Protein AF-A0A3M2ZPL6-F1 (afdb_monomer_lite)

Foldseek 3Di:
DDDPDPVQLVQLVVLQVQADDPDAPPDAEQSKHKHWQDPCAQAHPPDWDADPVQQKIKGKGFTFIKIKHKDFLVVQVVDDDDDDPQAAWAHDPPDRTTIGIDTSGGPVRHHSDDDDGMKIWMARNVVRDTPDIGRDDDPD

Radius of gyration: 17.77 Å; chains: 1; bounding box: 42×42×46 Å

Sequence (140 aa):
MWGVTPFDQMMCRIDFKSLRYDGPFTPPSLQGSIVYPGNFGVFDWGGISVDPVRQIAFVNPNYMAFRSRLVPSAEVEGGPGRKSETEGVQPNKGAPYGVILEPLLSPMGLPCQAPAWGYVAAVDLTNQKTIWMHKNGTVR

Structure (mmCIF, N/CA/C/O backbone):
data_AF-A0A3M2ZPL6-F1
#
_entry.id   AF-A0A3M2ZPL6-F1
#
loop_
_atom_site.group_PDB
_atom_site.id
_atom_site.type_symbol
_atom_site.label_atom_id
_atom_site.label_alt_id
_atom_site.label_comp_id
_atom_site.label_asym_id
_atom_site.label_entity_id
_atom_site.label_seq_id
_atom_site.pdbx_PDB_ins_code
_atom_site.Cartn_x
_atom_site.Cartn_y
_atom_site.Cartn_z
_atom_site.occupancy
_atom_site.B_iso_or_equiv
_atom_site.auth_seq_id
_atom_site.auth_comp_id
_atom_site.auth_asym_id
_atom_site.auth_atom_id
_atom_site.pdbx_PDB_model_num
ATOM 1 N N . MET A 1 1 ? -1.021 14.550 -2.188 1.00 81.25 1 MET A N 1
ATOM 2 C CA . MET A 1 1 ? 0.376 14.227 -2.538 1.00 81.25 1 MET A CA 1
ATOM 3 C C . MET A 1 1 ? 1.296 14.989 -1.612 1.00 81.25 1 MET A C 1
ATOM 5 O O . MET A 1 1 ? 0.976 16.125 -1.283 1.00 81.25 1 MET A O 1
ATOM 9 N N . TRP A 1 2 ? 2.362 14.346 -1.163 1.00 84.38 2 TRP A N 1
ATOM 10 C CA . TRP A 1 2 ? 3.323 14.838 -0.186 1.00 84.38 2 TRP A CA 1
ATOM 11 C C . TRP A 1 2 ? 4.724 14.873 -0.798 1.00 84.38 2 TRP A C 1
ATOM 13 O O . TRP A 1 2 ? 4.937 14.400 -1.912 1.00 84.38 2 TRP A O 1
ATOM 23 N N . GLY A 1 3 ? 5.632 15.523 -0.088 1.00 81.44 3 GLY A N 1
ATOM 24 C CA . GLY A 1 3 ? 7.002 15.796 -0.487 1.00 81.44 3 GLY A CA 1
ATOM 25 C C . GLY A 1 3 ? 7.547 16.885 0.427 1.00 81.44 3 GLY A C 1
ATOM 26 O O . GLY A 1 3 ? 6.823 17.837 0.744 1.00 81.44 3 GLY A O 1
ATOM 27 N N . VAL A 1 4 ? 8.787 16.725 0.887 1.00 85.25 4 VAL A N 1
ATOM 28 C CA . VAL A 1 4 ? 9.413 17.648 1.849 1.00 85.25 4 VAL A CA 1
ATOM 29 C C . VAL A 1 4 ? 9.668 19.015 1.210 1.00 85.25 4 VAL A C 1
ATOM 31 O O . VAL A 1 4 ? 9.588 20.036 1.889 1.00 85.25 4 VAL A O 1
ATOM 34 N N . THR A 1 5 ? 9.877 19.053 -0.109 1.00 89.56 5 THR A N 1
ATOM 35 C CA . THR A 1 5 ? 10.049 20.285 -0.889 1.00 89.56 5 THR A CA 1
ATOM 36 C C . THR A 1 5 ? 8.996 20.429 -2.001 1.00 89.56 5 THR A C 1
ATOM 38 O O . THR A 1 5 ? 8.365 19.444 -2.401 1.00 89.56 5 THR A O 1
ATOM 41 N N . PRO A 1 6 ? 8.805 21.637 -2.574 1.00 91.25 6 PRO A N 1
ATOM 42 C CA . PRO A 1 6 ? 7.986 21.809 -3.776 1.00 91.25 6 PRO A CA 1
ATOM 43 C C . PRO A 1 6 ? 8.465 20.960 -4.964 1.00 91.25 6 PRO A C 1
ATOM 45 O O . PRO A 1 6 ? 7.639 20.477 -5.738 1.00 91.25 6 PRO A O 1
ATOM 48 N N . PHE A 1 7 ? 9.779 20.733 -5.082 1.00 91.19 7 PHE A N 1
ATOM 49 C CA . PHE A 1 7 ? 10.362 19.874 -6.114 1.00 91.19 7 PHE A CA 1
ATOM 50 C C . PHE A 1 7 ? 9.992 18.403 -5.902 1.00 91.19 7 PHE A C 1
ATOM 52 O O . PHE A 1 7 ? 9.558 17.757 -6.852 1.00 91.19 7 PHE A O 1
ATOM 59 N N . ASP A 1 8 ? 10.054 17.896 -4.666 1.00 90.75 8 ASP A N 1
ATOM 60 C CA . ASP A 1 8 ? 9.582 16.540 -4.344 1.00 90.75 8 ASP A CA 1
ATOM 61 C C . ASP A 1 8 ? 8.110 16.368 -4.700 1.00 90.75 8 ASP A C 1
ATOM 63 O O . ASP A 1 8 ? 7.735 15.405 -5.365 1.00 90.75 8 ASP A O 1
ATOM 67 N N . GLN A 1 9 ? 7.268 17.329 -4.307 1.00 91.88 9 GLN A N 1
ATOM 68 C CA . GLN A 1 9 ? 5.844 17.276 -4.631 1.00 91.88 9 GLN A CA 1
ATOM 69 C C . GLN A 1 9 ? 5.605 17.285 -6.142 1.00 91.88 9 GLN A C 1
ATOM 71 O O . GLN A 1 9 ? 4.703 16.599 -6.620 1.00 91.88 9 GLN A O 1
ATOM 76 N N . MET A 1 10 ? 6.379 18.067 -6.900 1.00 93.69 10 MET A N 1
ATOM 77 C CA . MET A 1 10 ? 6.307 18.081 -8.359 1.00 93.69 10 MET A CA 1
ATOM 78 C C . MET A 1 10 ? 6.704 16.724 -8.947 1.00 93.69 10 MET A C 1
ATOM 80 O O . MET A 1 10 ? 5.948 16.180 -9.748 1.00 93.69 10 MET A O 1
ATOM 84 N N . MET A 1 11 ? 7.828 16.150 -8.515 1.00 94.19 11 MET A N 1
ATOM 85 C CA . MET A 1 11 ? 8.304 14.852 -9.005 1.00 94.19 11 MET A CA 1
ATOM 86 C C . MET A 1 11 ? 7.338 13.720 -8.660 1.00 94.19 11 MET A C 1
ATOM 88 O O . MET A 1 11 ? 6.986 12.934 -9.535 1.00 94.19 11 MET A O 1
ATOM 92 N N . CYS A 1 12 ? 6.815 13.696 -7.435 1.00 94.81 12 CYS A N 1
ATOM 93 C CA . CYS A 1 12 ? 5.760 12.769 -7.039 1.00 94.81 12 CYS A CA 1
ATOM 94 C C . CYS A 1 12 ? 4.503 12.913 -7.911 1.00 94.81 12 CYS A C 1
ATOM 96 O O . CYS A 1 12 ? 3.866 11.914 -8.239 1.00 94.81 12 CYS A O 1
ATOM 98 N N . ARG A 1 13 ? 4.133 14.144 -8.308 1.00 94.31 13 ARG A N 1
ATOM 99 C CA . ARG A 1 13 ? 2.974 14.387 -9.190 1.00 94.31 13 ARG A CA 1
ATOM 100 C C . ARG A 1 13 ? 3.231 13.884 -10.600 1.00 94.31 13 ARG A C 1
ATOM 102 O O . ARG A 1 13 ? 2.301 13.373 -11.216 1.00 94.31 13 ARG A O 1
ATOM 109 N N . ILE A 1 14 ? 4.453 14.046 -11.100 1.00 94.56 14 ILE A N 1
ATOM 110 C CA . ILE A 1 14 ? 4.860 13.524 -12.406 1.00 94.56 14 ILE A CA 1
ATOM 111 C C . ILE A 1 14 ? 4.802 11.995 -12.387 1.00 94.56 14 ILE A C 1
ATOM 113 O O . ILE A 1 14 ? 4.151 11.430 -13.259 1.00 94.56 14 ILE A O 1
ATOM 117 N N . ASP A 1 15 ? 5.386 11.344 -11.376 1.00 93.19 15 ASP A N 1
ATOM 118 C CA . ASP A 1 15 ? 5.374 9.877 -11.261 1.00 93.19 15 ASP A CA 1
ATOM 119 C C . ASP A 1 15 ? 3.944 9.336 -11.108 1.00 93.19 15 ASP A C 1
ATOM 121 O O . ASP A 1 15 ? 3.514 8.443 -11.824 1.00 93.19 15 ASP A O 1
ATOM 125 N N . PHE A 1 16 ? 3.120 9.956 -10.261 1.00 94.12 16 PHE A N 1
ATOM 126 C CA . PHE A 1 16 ? 1.715 9.563 -10.135 1.00 94.12 16 PHE A CA 1
ATOM 127 C C . PHE A 1 16 ? 0.940 9.661 -11.456 1.00 94.12 16 PHE A C 1
ATOM 129 O O . PHE A 1 16 ? 0.105 8.809 -11.739 1.00 94.12 16 PHE A O 1
ATOM 136 N N . LYS A 1 17 ? 1.196 10.702 -12.260 1.00 95.00 17 LYS A N 1
ATOM 137 C CA . LYS A 1 17 ? 0.527 10.895 -13.555 1.00 95.00 17 LYS A CA 1
ATOM 138 C C . LYS A 1 17 ? 1.119 10.046 -14.682 1.00 95.00 17 LYS A C 1
ATOM 140 O O . LYS A 1 17 ? 0.456 9.894 -15.704 1.00 95.00 17 LYS A O 1
ATOM 145 N N . SER A 1 18 ? 2.344 9.543 -14.535 1.00 95.44 18 SER A N 1
ATOM 146 C CA . SER A 1 18 ? 2.969 8.652 -15.517 1.00 95.44 18 SER A CA 1
ATOM 147 C C . SER A 1 18 ? 2.492 7.205 -15.365 1.00 95.44 18 SER A C 1
ATOM 149 O O . SER A 1 18 ? 2.609 6.432 -16.313 1.00 95.44 18 SER A O 1
ATOM 151 N N . LEU A 1 19 ? 1.934 6.850 -14.204 1.00 96.62 19 LEU A N 1
ATOM 152 C CA . LEU A 1 19 ? 1.437 5.518 -13.875 1.00 96.62 19 LEU A CA 1
ATOM 153 C C . LEU A 1 19 ? -0.067 5.380 -14.152 1.00 96.62 19 LEU A C 1
ATOM 155 O O . LEU A 1 19 ? -0.837 6.339 -14.086 1.00 96.62 19 LEU A O 1
ATOM 159 N N . ARG A 1 20 ? -0.505 4.145 -14.411 1.00 97.31 20 ARG A N 1
ATOM 160 C CA . ARG A 1 20 ? -1.927 3.808 -14.548 1.00 97.31 20 ARG A CA 1
ATOM 161 C C . ARG A 1 20 ? -2.594 3.684 -13.175 1.00 97.31 20 ARG A C 1
ATOM 163 O O . ARG A 1 20 ? -2.061 3.017 -12.289 1.00 97.31 20 ARG A O 1
ATOM 170 N N . TYR A 1 21 ? -3.781 4.263 -13.013 1.00 96.00 21 TYR A N 1
ATOM 171 C CA . TYR A 1 21 ? -4.614 4.072 -11.826 1.00 96.00 21 TYR A CA 1
ATOM 172 C C . TYR A 1 21 ? -6.095 4.213 -12.174 1.00 96.00 21 TYR A C 1
ATOM 174 O O . TYR A 1 21 ? -6.599 5.321 -12.340 1.00 96.00 21 TYR A O 1
ATOM 182 N N . ASP A 1 22 ? -6.788 3.080 -12.235 1.00 95.44 22 ASP A N 1
ATOM 183 C CA . ASP A 1 22 ? -8.227 2.998 -12.514 1.00 95.44 22 ASP A CA 1
ATOM 184 C C . ASP A 1 22 ? -9.047 2.794 -11.223 1.00 95.44 22 ASP A C 1
ATOM 186 O O . ASP A 1 22 ? -10.251 2.555 -11.266 1.00 95.44 22 ASP A O 1
ATOM 190 N N . GLY A 1 23 ? -8.392 2.887 -10.060 1.00 93.56 23 GLY A N 1
ATOM 191 C CA . GLY A 1 23 ? -8.966 2.609 -8.746 1.00 93.56 23 GLY A CA 1
ATOM 192 C C . GLY A 1 23 ? -8.461 1.298 -8.133 1.00 93.56 23 GLY A C 1
ATOM 193 O O . GLY A 1 23 ? -7.440 0.745 -8.570 1.00 93.56 23 GLY A O 1
ATOM 194 N N . PRO A 1 24 ? -9.150 0.793 -7.093 1.00 90.88 24 PRO A N 1
ATOM 195 C CA . PRO A 1 24 ? -8.843 -0.507 -6.512 1.00 90.88 24 PRO A CA 1
ATOM 196 C C . PRO A 1 24 ? -8.826 -1.596 -7.590 1.00 90.88 24 PRO A C 1
ATOM 198 O O . PRO A 1 24 ? -9.649 -1.581 -8.501 1.00 90.88 24 PRO A O 1
ATOM 201 N N . PHE A 1 25 ? -7.890 -2.540 -7.475 1.00 90.75 25 PHE A N 1
ATOM 202 C CA . PHE A 1 25 ? -7.681 -3.629 -8.442 1.00 90.75 25 PHE A CA 1
ATOM 203 C C . PHE A 1 25 ? -7.141 -3.209 -9.818 1.00 90.75 25 PHE A C 1
ATOM 205 O O . PHE A 1 25 ? -7.228 -3.987 -10.767 1.00 90.75 25 PHE A O 1
ATOM 212 N N . THR A 1 26 ? -6.526 -2.025 -9.937 1.00 95.19 26 THR A N 1
ATOM 213 C CA . THR A 1 26 ? -5.724 -1.693 -11.128 1.00 95.19 26 THR A CA 1
ATOM 214 C C . THR A 1 26 ? -4.637 -2.765 -11.320 1.00 95.19 26 THR A C 1
ATOM 216 O O . THR A 1 26 ? -3.794 -2.933 -10.434 1.00 95.19 26 THR A O 1
ATOM 219 N N . PRO A 1 27 ? -4.635 -3.516 -12.437 1.00 94.12 27 PRO A N 1
ATOM 220 C CA . PRO A 1 27 ? -3.669 -4.586 -12.641 1.00 94.12 27 PRO A CA 1
ATOM 221 C C . PRO A 1 27 ? -2.288 -4.008 -12.980 1.00 94.12 27 PRO A C 1
ATOM 223 O O . PRO A 1 27 ? -2.222 -2.951 -13.610 1.00 94.12 27 PRO A O 1
ATOM 226 N N . PRO A 1 28 ? -1.185 -4.706 -12.647 1.00 94.75 28 PRO A N 1
ATOM 227 C CA . PRO A 1 28 ? 0.154 -4.312 -13.074 1.00 94.75 28 PRO A CA 1
ATOM 228 C C . PRO A 1 28 ? 0.245 -4.149 -14.596 1.00 94.75 28 PRO A C 1
ATOM 230 O O . PRO A 1 28 ? -0.380 -4.889 -15.357 1.00 94.75 28 PRO A O 1
ATOM 233 N N . SER A 1 29 ? 1.058 -3.199 -15.049 1.00 96.25 29 SER A N 1
ATOM 234 C CA . SER A 1 29 ? 1.241 -2.896 -16.472 1.00 96.25 29 SER A CA 1
ATOM 235 C C . SER A 1 29 ? 2.716 -2.675 -16.801 1.00 96.25 29 SER A C 1
ATOM 237 O O . SER A 1 29 ? 3.521 -2.417 -15.906 1.00 96.25 29 SER A O 1
ATOM 239 N N . LEU A 1 30 ? 3.080 -2.738 -18.085 1.00 95.31 30 LEU A N 1
ATOM 240 C CA . LEU A 1 30 ? 4.438 -2.403 -18.544 1.00 95.31 30 LEU A CA 1
ATOM 241 C C . LEU A 1 30 ? 4.794 -0.929 -18.286 1.00 95.31 30 LEU A C 1
ATOM 243 O O . LEU A 1 30 ? 5.935 -0.618 -17.961 1.00 95.31 30 LEU A O 1
ATOM 247 N N . GLN A 1 31 ? 3.803 -0.035 -18.376 1.00 95.69 31 GLN A N 1
ATOM 248 C CA . GLN A 1 31 ? 3.928 1.380 -18.007 1.00 95.69 31 GLN A CA 1
ATOM 249 C C . GLN A 1 31 ? 4.165 1.569 -16.498 1.00 95.69 31 GLN A C 1
ATOM 251 O O . GLN A 1 31 ? 4.760 2.557 -16.083 1.00 95.69 31 GLN A O 1
ATOM 256 N N . GLY A 1 32 ? 3.721 0.614 -15.681 1.00 96.88 32 GLY A N 1
ATOM 257 C CA . GLY A 1 32 ? 3.606 0.756 -14.239 1.00 96.88 32 GLY A CA 1
ATOM 258 C C . GLY A 1 32 ? 2.195 1.176 -13.832 1.00 96.88 32 GLY A C 1
ATOM 259 O O . GLY A 1 32 ? 1.488 1.900 -14.538 1.00 96.88 32 GLY A O 1
ATOM 260 N N . SER A 1 33 ? 1.758 0.666 -12.689 1.00 97.50 33 SER A N 1
ATOM 261 C CA . SER A 1 33 ? 0.430 0.910 -12.134 1.00 97.50 33 SER A CA 1
ATOM 262 C C . SER A 1 33 ? 0.520 1.249 -10.659 1.00 97.50 33 SER A C 1
ATOM 264 O O . SER A 1 33 ? 1.366 0.707 -9.947 1.00 97.50 33 SER A O 1
ATOM 266 N N . ILE A 1 34 ? -0.362 2.128 -10.202 1.00 96.31 34 ILE A N 1
ATOM 267 C CA . ILE A 1 34 ? -0.514 2.426 -8.783 1.00 96.31 34 ILE A CA 1
ATOM 268 C C . ILE A 1 34 ? -1.388 1.348 -8.161 1.00 96.31 34 ILE A C 1
ATOM 270 O O . ILE A 1 34 ? -2.485 1.059 -8.637 1.00 96.31 34 ILE A O 1
ATOM 274 N N . VAL A 1 35 ? -0.906 0.792 -7.058 1.00 95.25 35 VAL A N 1
ATOM 275 C CA . VAL A 1 35 ? -1.652 -0.139 -6.220 1.00 95.25 35 VAL A CA 1
ATOM 276 C C . VAL A 1 35 ? -1.989 0.577 -4.919 1.00 95.25 35 VAL A C 1
ATOM 278 O O . VAL A 1 35 ? -1.102 1.015 -4.181 1.00 95.25 35 VAL A O 1
ATOM 281 N N . TYR A 1 36 ? -3.287 0.722 -4.658 1.00 93.12 36 TYR A N 1
ATOM 282 C CA . TYR A 1 36 ? -3.813 1.296 -3.427 1.00 93.12 36 TYR A CA 1
ATOM 283 C C . TYR A 1 36 ? -5.170 0.655 -3.068 1.00 93.12 36 TYR A C 1
ATOM 285 O O . TYR A 1 36 ? -6.060 0.650 -3.924 1.00 93.12 36 TYR A O 1
ATOM 293 N N . PRO A 1 37 ? -5.365 0.146 -1.831 1.00 86.50 37 PRO A N 1
ATOM 294 C CA . PRO A 1 37 ? -4.385 0.040 -0.739 1.00 86.50 37 PRO A CA 1
ATOM 295 C C . PRO A 1 37 ? -3.224 -0.884 -1.137 1.00 86.50 37 PRO A C 1
ATOM 297 O O . PRO A 1 37 ? -3.464 -1.895 -1.787 1.00 86.50 37 PRO A O 1
ATOM 300 N N . GLY A 1 38 ? -1.982 -0.469 -0.868 1.00 88.44 38 GLY A N 1
ATOM 301 C CA . GLY A 1 38 ? -0.789 -1.008 -1.532 1.00 88.44 38 GLY A CA 1
ATOM 302 C C . GLY A 1 38 ? -0.455 -2.464 -1.237 1.00 88.44 38 GLY A C 1
ATOM 303 O O . GLY A 1 38 ? -1.213 -3.191 -0.608 1.00 88.44 38 GLY A O 1
ATOM 304 N N . ASN A 1 39 ? 0.720 -2.896 -1.689 1.00 88.06 39 ASN A N 1
ATOM 305 C CA . ASN A 1 39 ? 1.112 -4.307 -1.688 1.00 88.06 39 ASN A CA 1
ATOM 306 C C . ASN A 1 39 ? 1.309 -4.935 -0.298 1.00 88.06 39 ASN A C 1
ATOM 308 O O . ASN A 1 39 ? 1.275 -6.155 -0.207 1.00 88.06 39 ASN A O 1
ATOM 312 N N . PHE A 1 40 ? 1.444 -4.135 0.766 1.00 85.19 40 PHE A N 1
ATOM 313 C CA . PHE A 1 40 ? 1.350 -4.623 2.153 1.00 85.19 40 PHE A CA 1
ATOM 314 C C . PHE A 1 40 ? -0.062 -5.099 2.535 1.00 85.19 40 PHE A C 1
ATOM 316 O O . PHE A 1 40 ? -0.259 -5.740 3.559 1.00 85.19 40 PHE A O 1
ATOM 323 N N . GLY A 1 41 ? -1.074 -4.739 1.744 1.00 87.75 41 GLY A N 1
ATOM 324 C CA . GLY A 1 41 ? -2.467 -4.822 2.152 1.00 87.75 41 GLY A CA 1
ATOM 325 C C . GLY A 1 41 ? -2.827 -3.761 3.195 1.00 87.75 41 GLY A C 1
ATOM 326 O O . GLY A 1 41 ? -1.980 -3.056 3.747 1.00 87.75 41 GLY A O 1
ATOM 327 N N . VAL A 1 42 ? -4.130 -3.635 3.461 1.00 90.94 42 VAL A N 1
ATOM 328 C CA . VAL A 1 42 ? -4.600 -2.853 4.617 1.00 90.94 42 VAL A CA 1
ATOM 329 C C . VAL A 1 42 ? -4.282 -3.605 5.901 1.00 90.94 42 VAL A C 1
ATOM 331 O O . VAL A 1 42 ? -3.796 -3.013 6.856 1.00 90.94 42 VAL A O 1
ATOM 334 N N . PHE A 1 43 ? -4.518 -4.915 5.899 1.00 88.31 43 PHE A N 1
ATOM 335 C CA . PHE A 1 43 ? -4.189 -5.821 6.986 1.00 88.31 43 PHE A CA 1
ATOM 336 C C . PHE A 1 43 ? -3.218 -6.863 6.451 1.00 88.31 43 PHE A C 1
ATOM 338 O O . PHE A 1 43 ? -3.543 -7.570 5.498 1.00 88.31 43 PHE A O 1
ATOM 345 N N . ASP A 1 44 ? -2.042 -6.918 7.061 1.00 86.00 44 ASP A N 1
ATOM 346 C CA . ASP A 1 44 ? -1.001 -7.887 6.731 1.00 86.00 44 ASP A CA 1
ATOM 347 C C . ASP A 1 44 ? -0.975 -9.007 7.795 1.00 86.00 44 ASP A C 1
ATOM 349 O O . ASP A 1 44 ? -1.882 -9.125 8.625 1.00 86.00 44 ASP A O 1
ATOM 353 N N . TRP A 1 45 ? 0.079 -9.818 7.832 1.00 87.12 45 TRP A N 1
ATOM 354 C CA . TRP A 1 45 ? 0.226 -10.974 8.728 1.00 87.12 45 TRP A CA 1
ATOM 355 C C . TRP A 1 45 ? 0.359 -10.656 10.228 1.00 87.12 45 TRP A C 1
ATOM 357 O O . TRP A 1 45 ? 0.520 -11.571 11.031 1.00 87.12 45 TRP A O 1
ATOM 367 N N . GLY A 1 46 ? 0.274 -9.384 10.632 1.00 82.75 46 GLY A N 1
ATOM 368 C CA . GLY A 1 46 ? 0.362 -8.958 12.036 1.00 82.75 46 GLY A CA 1
ATOM 369 C C . GLY A 1 46 ? -0.804 -9.412 12.928 1.00 82.75 46 GLY A C 1
ATOM 370 O O . GLY A 1 46 ? -0.699 -9.328 14.150 1.00 82.75 46 GLY A O 1
ATOM 371 N N . GLY A 1 47 ? -1.890 -9.919 12.336 1.00 86.88 47 GLY A N 1
ATOM 372 C CA . GLY A 1 47 ? -3.069 -10.392 13.062 1.00 86.88 47 GLY A CA 1
ATOM 373 C C . GLY A 1 47 ? -3.923 -9.265 13.652 1.00 86.88 47 GLY A C 1
ATOM 374 O O . GLY A 1 47 ? -3.709 -8.085 13.386 1.00 86.88 47 GLY A O 1
ATOM 375 N N . ILE A 1 48 ? -4.933 -9.646 14.438 1.00 92.88 48 ILE A N 1
ATOM 376 C CA . ILE A 1 48 ? -5.832 -8.726 15.149 1.00 92.88 48 ILE A CA 1
ATOM 377 C C . ILE A 1 48 ? -6.036 -9.219 16.583 1.00 92.88 48 ILE A C 1
ATOM 379 O O . ILE A 1 48 ? -5.974 -10.422 16.840 1.00 92.88 48 ILE A O 1
ATOM 383 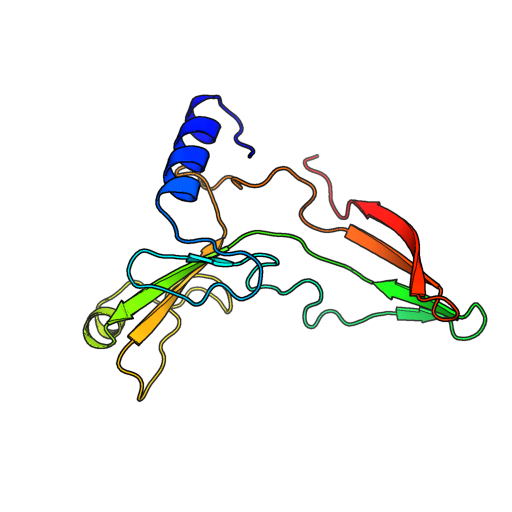N N . SER A 1 49 ? -6.338 -8.306 17.503 1.00 95.44 49 SER A N 1
ATOM 384 C CA . SER A 1 49 ? -6.704 -8.651 18.883 1.00 95.44 49 SER A CA 1
ATOM 385 C C . SER A 1 49 ? -8.196 -8.429 19.089 1.00 95.44 49 SER A C 1
ATOM 387 O O . SER A 1 49 ? -8.715 -7.386 18.704 1.00 95.44 49 SER A O 1
ATOM 389 N N . VAL A 1 50 ? -8.895 -9.375 19.714 1.00 97.38 50 VAL A N 1
ATOM 390 C CA . VAL A 1 50 ? -10.348 -9.289 19.934 1.00 97.38 50 VAL A CA 1
ATOM 391 C C . VAL A 1 50 ? -10.660 -9.341 21.427 1.00 97.38 50 VAL A C 1
ATOM 393 O O . VAL A 1 50 ? -10.220 -10.257 22.117 1.00 97.38 50 VAL A O 1
ATOM 396 N N . ASP A 1 51 ? -11.441 -8.376 21.915 1.00 97.94 51 ASP A N 1
ATOM 397 C CA . ASP A 1 51 ? -12.115 -8.433 23.215 1.00 97.94 51 ASP A CA 1
ATOM 398 C C . ASP A 1 51 ? -13.500 -9.083 23.023 1.00 97.94 51 ASP A C 1
ATOM 400 O O . ASP A 1 51 ? -14.413 -8.431 22.500 1.00 97.94 51 ASP A O 1
ATOM 404 N N . PRO A 1 52 ? -13.692 -10.351 23.434 1.00 97.50 52 PRO A N 1
ATOM 405 C CA . PRO A 1 52 ? -14.953 -11.059 23.235 1.00 97.50 52 PRO A CA 1
ATOM 406 C C . PRO A 1 52 ? -16.055 -10.617 24.208 1.00 97.50 52 PRO A C 1
ATOM 408 O O . PRO A 1 52 ? -17.222 -10.904 23.962 1.00 97.50 52 PRO A O 1
ATOM 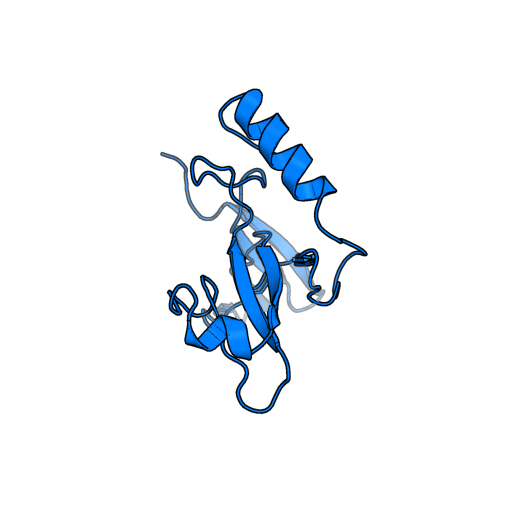411 N N . VAL A 1 53 ? -15.735 -9.928 25.306 1.00 98.00 53 VAL A N 1
ATOM 412 C CA . VAL A 1 53 ? -16.752 -9.444 26.255 1.00 98.00 53 VAL A CA 1
ATOM 413 C C . VAL A 1 53 ? -17.364 -8.151 25.732 1.00 98.00 53 VAL A C 1
ATOM 415 O O . VAL A 1 53 ? -18.584 -8.006 25.717 1.00 98.00 53 VAL A O 1
ATOM 418 N N . ARG A 1 54 ? -16.522 -7.222 25.268 1.00 97.62 54 ARG A N 1
ATOM 419 C CA . ARG A 1 54 ? -16.971 -5.934 24.713 1.00 97.62 54 ARG A CA 1
ATOM 420 C C . ARG A 1 54 ? -17.312 -5.997 23.228 1.00 97.62 54 ARG A C 1
ATOM 422 O O . ARG A 1 54 ? -17.859 -5.029 22.718 1.00 97.62 54 ARG A O 1
ATOM 429 N N . GLN A 1 55 ? -16.997 -7.108 22.557 1.00 98.06 55 GLN A N 1
ATOM 430 C CA . GLN A 1 55 ? -17.165 -7.282 21.112 1.00 98.06 55 GLN A CA 1
ATOM 431 C C . GLN A 1 55 ? -16.395 -6.214 20.320 1.00 98.06 55 GLN A C 1
ATOM 433 O O . GLN A 1 55 ? -16.928 -5.594 19.405 1.00 98.06 55 GLN A O 1
ATOM 438 N N . ILE A 1 56 ? -15.127 -5.985 20.677 1.00 98.38 56 ILE A N 1
ATOM 439 C CA . ILE A 1 56 ? -14.264 -4.987 20.025 1.00 98.38 56 ILE A CA 1
ATOM 440 C C . ILE A 1 56 ? -13.055 -5.685 19.408 1.00 98.38 56 ILE A C 1
ATOM 442 O O . ILE A 1 56 ? -12.342 -6.416 20.095 1.00 98.38 56 ILE A O 1
ATOM 446 N N . ALA A 1 57 ? -12.789 -5.419 18.131 1.00 97.50 57 ALA A N 1
ATOM 447 C CA . ALA A 1 57 ? -11.547 -5.803 17.470 1.00 97.50 57 ALA A CA 1
ATOM 448 C C . ALA A 1 57 ? -10.582 -4.617 17.401 1.00 97.50 57 ALA A C 1
ATOM 450 O O . ALA A 1 57 ? -10.939 -3.536 16.938 1.00 97.50 57 ALA A O 1
ATOM 451 N N . PHE A 1 58 ? -9.344 -4.844 17.822 1.00 96.12 58 PHE A N 1
ATOM 452 C CA . PHE A 1 58 ? -8.220 -3.936 17.652 1.00 96.12 58 PHE A CA 1
ATOM 453 C C . PHE A 1 58 ? -7.404 -4.378 16.443 1.00 96.12 58 PHE A C 1
ATOM 455 O O . PHE A 1 58 ? -6.953 -5.524 16.364 1.00 96.12 58 PHE A O 1
ATOM 462 N N . VAL A 1 59 ? -7.233 -3.459 15.500 1.00 94.94 59 VAL A N 1
ATOM 463 C CA . VAL A 1 59 ? -6.661 -3.721 14.179 1.00 94.94 59 VAL A CA 1
ATOM 464 C C . VAL A 1 59 ? -5.624 -2.656 13.816 1.00 94.94 59 VAL A C 1
ATOM 46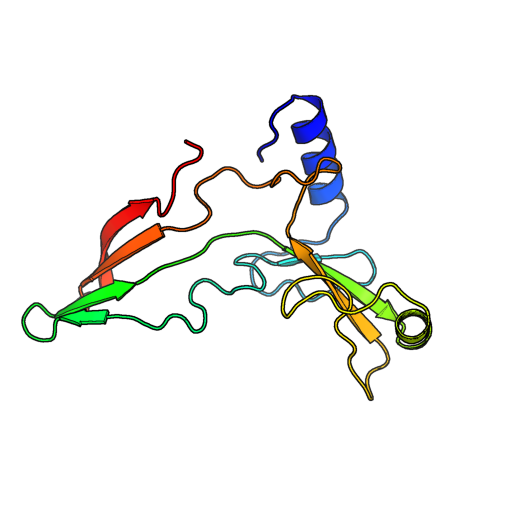6 O O . VAL A 1 59 ? -5.658 -1.542 14.346 1.00 94.94 59 VAL A O 1
ATOM 469 N N . ASN A 1 60 ? -4.708 -2.975 12.902 1.00 92.88 60 ASN A N 1
ATOM 470 C CA . ASN A 1 60 ? -3.593 -2.105 12.510 1.00 92.88 60 ASN A CA 1
ATOM 471 C C . ASN A 1 60 ? -3.587 -1.785 11.000 1.00 92.88 60 ASN A C 1
ATOM 473 O O . ASN A 1 60 ? -2.717 -2.269 10.275 1.00 92.88 60 ASN A O 1
ATOM 477 N N . PRO A 1 61 ? -4.558 -1.006 10.486 1.00 93.25 61 PRO A N 1
ATOM 478 C CA . PRO A 1 61 ? -4.675 -0.792 9.055 1.00 93.25 61 PRO A CA 1
ATOM 479 C C . PRO A 1 61 ? -3.534 0.083 8.523 1.00 93.25 61 PRO A C 1
ATOM 481 O O . PRO A 1 61 ? -3.238 1.147 9.081 1.00 93.25 61 PRO A O 1
ATOM 484 N N . ASN A 1 62 ? -2.939 -0.346 7.411 1.00 90.88 62 ASN A N 1
ATOM 485 C CA . ASN A 1 62 ? -1.910 0.379 6.676 1.00 90.88 62 ASN A CA 1
ATOM 486 C C . ASN A 1 62 ? -2.452 0.921 5.346 1.00 90.88 62 ASN A C 1
ATOM 488 O O . ASN A 1 62 ? -3.206 0.272 4.626 1.00 90.88 62 ASN A O 1
ATOM 492 N N . TYR A 1 63 ? -2.036 2.133 5.004 1.00 91.00 63 TYR A N 1
ATOM 493 C CA . TYR A 1 63 ? -2.417 2.839 3.790 1.00 91.00 63 TYR A CA 1
ATOM 494 C C . TYR A 1 63 ? -1.158 3.437 3.178 1.00 91.00 63 TYR A C 1
ATOM 496 O O . TYR A 1 63 ? -0.850 4.608 3.387 1.00 91.00 63 TYR A O 1
ATOM 504 N N . MET A 1 64 ? -0.417 2.630 2.428 1.00 90.94 64 MET A N 1
ATOM 505 C CA . MET A 1 64 ? 0.737 3.087 1.661 1.00 90.94 64 MET A CA 1
ATOM 506 C C . MET A 1 64 ? 0.536 2.720 0.196 1.00 90.94 64 MET A C 1
ATOM 508 O O . MET A 1 64 ? 0.203 1.578 -0.106 1.00 90.94 64 MET A O 1
ATOM 512 N N . ALA A 1 65 ? 0.698 3.680 -0.709 1.00 93.56 65 ALA A N 1
ATOM 513 C CA . ALA A 1 65 ? 0.638 3.434 -2.143 1.00 93.56 65 ALA A CA 1
ATOM 514 C C . ALA A 1 65 ? 1.939 2.800 -2.651 1.00 93.56 65 ALA A C 1
ATOM 516 O O . ALA A 1 65 ? 3.039 3.186 -2.245 1.00 93.56 65 ALA A O 1
ATOM 517 N N . PHE A 1 66 ? 1.795 1.860 -3.577 1.00 94.81 66 PHE A N 1
ATOM 518 C CA . PHE A 1 66 ? 2.896 1.199 -4.270 1.00 94.81 66 PHE A CA 1
ATOM 519 C C . PHE A 1 66 ? 2.788 1.439 -5.767 1.00 94.81 66 PHE A C 1
ATOM 521 O O . PHE A 1 66 ? 1.695 1.671 -6.292 1.00 94.81 66 PHE A O 1
ATOM 528 N N . ARG A 1 67 ? 3.918 1.334 -6.459 1.00 95.00 67 ARG A N 1
ATOM 529 C CA . ARG A 1 67 ? 3.957 1.143 -7.903 1.00 95.00 67 ARG A CA 1
ATOM 530 C C . ARG A 1 67 ? 4.312 -0.305 -8.215 1.00 95.00 67 ARG A C 1
ATOM 532 O O . ARG A 1 67 ? 5.199 -0.894 -7.599 1.00 95.00 67 ARG A O 1
ATOM 539 N N . SER A 1 68 ? 3.594 -0.863 -9.177 1.00 95.62 68 SER A N 1
ATOM 540 C CA . SER A 1 68 ? 3.770 -2.222 -9.671 1.00 95.62 68 SER A CA 1
ATOM 541 C C . SER A 1 68 ? 3.955 -2.181 -11.180 1.00 95.62 68 SER A C 1
ATOM 543 O O . SER A 1 68 ? 3.069 -1.718 -11.907 1.00 95.62 68 SER A O 1
ATOM 545 N N . ARG A 1 69 ? 5.118 -2.626 -11.659 1.00 95.50 69 ARG A N 1
ATOM 546 C CA . ARG A 1 69 ? 5.471 -2.600 -13.082 1.00 95.50 69 ARG A CA 1
ATOM 547 C C . ARG A 1 69 ? 5.796 -3.996 -13.581 1.00 95.50 69 ARG A C 1
ATOM 549 O O . ARG A 1 69 ? 6.641 -4.675 -13.009 1.00 95.50 69 ARG A O 1
ATOM 556 N N . LEU A 1 70 ? 5.146 -4.407 -14.665 1.00 95.25 70 LEU A N 1
ATOM 557 C CA . LEU A 1 70 ? 5.498 -5.637 -15.365 1.00 95.25 70 LEU A CA 1
ATOM 558 C C . LEU A 1 70 ? 6.848 -5.473 -16.056 1.00 95.25 70 LEU A C 1
ATOM 560 O O . LEU A 1 70 ? 7.125 -4.438 -16.664 1.00 95.25 70 LEU A O 1
ATOM 564 N N . VAL A 1 71 ? 7.662 -6.517 -15.981 1.00 93.31 71 VAL A N 1
ATOM 565 C CA . VAL A 1 71 ? 8.957 -6.601 -16.658 1.00 93.31 71 VAL A CA 1
ATOM 566 C C . VAL A 1 71 ? 9.036 -7.952 -17.361 1.00 93.31 71 VAL A C 1
ATOM 568 O O . VAL A 1 71 ? 8.730 -8.960 -16.720 1.00 93.31 71 VAL A O 1
ATOM 571 N N . PRO A 1 72 ? 9.391 -8.010 -18.658 1.00 93.31 72 PRO A N 1
ATOM 572 C CA . PRO A 1 72 ? 9.544 -9.275 -19.371 1.00 93.31 72 PRO A CA 1
ATOM 573 C C . PRO A 1 72 ? 10.471 -10.238 -18.625 1.00 93.31 72 PRO A C 1
ATOM 575 O O . PRO A 1 72 ? 11.515 -9.832 -18.120 1.00 93.31 72 PRO A O 1
ATOM 578 N N . SER A 1 73 ? 10.120 -11.523 -18.570 1.00 89.00 73 SER A N 1
ATOM 579 C CA . SER A 1 73 ? 10.886 -12.511 -17.793 1.00 89.00 73 SER A CA 1
ATOM 580 C C . SER A 1 73 ? 12.352 -12.629 -18.232 1.00 89.00 73 SER A C 1
ATOM 582 O O . SER A 1 73 ? 13.212 -12.884 -17.398 1.00 89.00 73 SER A O 1
ATOM 584 N N . ALA A 1 74 ? 12.660 -12.360 -19.505 1.00 87.50 74 ALA A N 1
ATOM 585 C CA . ALA A 1 74 ? 14.037 -12.317 -20.006 1.00 87.50 74 ALA A CA 1
ATOM 586 C C . ALA A 1 74 ? 14.878 -11.178 -19.388 1.00 87.50 74 ALA A C 1
ATOM 588 O O . ALA A 1 74 ? 16.084 -11.319 -19.222 1.00 87.50 74 ALA A O 1
ATOM 589 N N . GLU A 1 75 ? 14.249 -10.059 -19.020 1.00 86.12 75 GLU A N 1
ATOM 590 C CA . GLU A 1 75 ? 14.912 -8.921 -18.366 1.00 86.12 75 GLU A CA 1
ATOM 591 C C . GLU A 1 75 ? 15.012 -9.108 -16.845 1.00 86.12 75 GLU A C 1
ATOM 593 O O . GLU A 1 75 ? 15.845 -8.481 -16.194 1.00 86.12 75 GLU A O 1
ATOM 598 N N . VAL A 1 76 ? 14.188 -9.989 -16.269 1.00 83.19 76 VAL A N 1
ATOM 599 C CA . VAL A 1 76 ? 14.224 -10.329 -14.839 1.00 83.19 76 VAL A CA 1
ATOM 600 C C . VAL A 1 76 ? 15.501 -11.089 -14.481 1.00 83.19 76 VAL A C 1
ATOM 602 O O . VAL A 1 76 ? 16.078 -10.829 -13.429 1.00 83.19 76 VAL A O 1
ATOM 605 N N . GLU A 1 77 ? 15.976 -11.986 -15.349 1.00 70.44 77 GLU A N 1
ATOM 606 C CA . GLU A 1 77 ? 17.182 -12.792 -15.092 1.00 70.44 77 GLU A CA 1
ATOM 607 C C . GLU A 1 77 ? 18.486 -11.969 -15.103 1.00 70.44 77 GLU A C 1
ATOM 609 O O . GLU A 1 77 ? 19.460 -12.369 -14.468 1.00 70.44 77 GLU A O 1
ATOM 614 N N . GLY A 1 78 ? 18.496 -10.803 -15.762 1.00 67.88 78 GLY A N 1
ATOM 615 C CA . GLY A 1 78 ? 19.623 -9.855 -15.783 1.00 67.88 78 GLY A CA 1
ATOM 616 C C . GLY A 1 78 ? 19.390 -8.559 -14.994 1.00 67.88 78 GLY A C 1
ATOM 617 O O . GLY A 1 78 ? 20.223 -7.653 -15.048 1.00 67.88 78 GLY A O 1
ATOM 618 N N . GLY A 1 79 ? 18.248 -8.439 -14.313 1.00 66.31 79 GLY A N 1
ATOM 619 C CA . GLY A 1 79 ? 17.804 -7.222 -13.636 1.00 66.31 79 GLY A CA 1
ATOM 620 C C . GLY A 1 79 ? 18.290 -7.081 -12.185 1.00 66.31 79 GLY A C 1
ATOM 621 O O . GLY A 1 79 ? 18.969 -7.960 -11.650 1.00 66.31 79 GLY A O 1
ATOM 622 N N . PRO A 1 80 ? 17.938 -5.969 -11.508 1.00 65.69 80 PRO A N 1
ATOM 623 C CA . PRO A 1 80 ? 18.191 -5.808 -10.078 1.00 65.69 80 PRO A CA 1
ATOM 624 C C . PRO A 1 80 ? 17.489 -6.915 -9.276 1.00 65.69 80 PRO A C 1
ATOM 626 O O . PRO A 1 80 ? 16.336 -7.242 -9.534 1.00 65.69 80 PRO A O 1
ATOM 629 N N . GLY A 1 81 ? 18.179 -7.501 -8.298 1.00 77.06 81 GLY A N 1
ATOM 630 C CA . GLY A 1 81 ? 17.657 -8.635 -7.531 1.00 77.06 81 GLY A CA 1
ATOM 631 C C . GLY A 1 81 ? 16.419 -8.311 -6.685 1.00 77.06 81 GLY A C 1
ATOM 632 O O . GLY A 1 81 ? 16.101 -7.151 -6.407 1.00 77.06 81 GLY A O 1
ATOM 633 N N . ARG A 1 82 ? 15.733 -9.366 -6.228 1.00 85.00 82 ARG A N 1
ATOM 634 C CA . ARG A 1 82 ? 14.693 -9.261 -5.196 1.00 85.00 82 ARG A CA 1
ATOM 635 C C . ARG A 1 82 ? 15.291 -8.641 -3.931 1.00 85.00 82 ARG A C 1
ATOM 637 O O . ARG A 1 82 ? 16.322 -9.117 -3.459 1.00 85.00 82 ARG A O 1
ATOM 644 N N . LYS A 1 83 ? 14.628 -7.626 -3.371 1.00 87.50 83 LYS A N 1
ATOM 645 C CA . LYS A 1 83 ? 15.027 -7.021 -2.091 1.00 87.50 83 LYS A CA 1
ATOM 646 C C . LYS A 1 83 ? 14.168 -7.526 -0.933 1.00 87.50 83 LYS A C 1
ATOM 648 O O . LYS A 1 83 ? 14.714 -7.877 0.106 1.00 87.50 83 LYS A O 1
ATOM 653 N N . SER A 1 84 ? 12.849 -7.596 -1.118 1.00 88.00 84 SER A N 1
ATOM 654 C CA . SER A 1 84 ? 11.896 -8.105 -0.121 1.00 88.00 84 SER A CA 1
ATOM 655 C C . SER A 1 84 ? 10.612 -8.637 -0.777 1.00 88.00 84 SER A C 1
ATOM 657 O O . SER A 1 84 ? 10.525 -8.810 -1.993 1.00 88.00 84 SER A O 1
ATOM 659 N N . GLU A 1 85 ? 9.599 -8.946 0.025 1.00 84.75 85 GLU A N 1
ATOM 660 C CA . GLU A 1 85 ? 8.252 -9.356 -0.392 1.00 84.75 85 GLU A CA 1
ATOM 661 C C . GLU A 1 85 ? 7.507 -8.231 -1.127 1.00 84.75 85 GLU A C 1
ATOM 663 O O . GLU A 1 85 ? 6.638 -8.499 -1.959 1.00 84.75 85 GLU A O 1
ATOM 668 N N . THR A 1 86 ? 7.870 -6.976 -0.859 1.00 85.56 86 THR A N 1
ATOM 669 C CA . THR A 1 86 ? 7.185 -5.785 -1.384 1.00 85.56 86 THR A CA 1
ATOM 670 C C . THR A 1 86 ? 8.119 -4.801 -2.081 1.00 85.56 86 THR A C 1
ATOM 672 O O . THR A 1 86 ? 7.658 -3.757 -2.535 1.00 85.56 86 THR A O 1
ATOM 675 N N . GLU A 1 87 ? 9.414 -5.103 -2.179 1.00 90.81 87 GLU A N 1
ATOM 676 C CA . GLU A 1 87 ? 10.398 -4.259 -2.854 1.00 90.81 87 GLU A CA 1
ATOM 677 C C . GLU A 1 87 ? 11.298 -5.066 -3.801 1.00 90.81 87 GLU A C 1
ATOM 679 O O . GLU A 1 87 ? 11.838 -6.122 -3.456 1.00 90.81 87 GLU A O 1
ATOM 684 N N . GLY A 1 88 ? 11.523 -4.512 -4.989 1.00 90.69 88 GLY A N 1
ATOM 685 C CA . GLY A 1 88 ? 12.395 -5.072 -6.012 1.00 90.69 88 GLY A CA 1
ATOM 686 C C . GLY A 1 88 ? 11.662 -6.009 -6.966 1.00 90.69 88 GLY A C 1
ATOM 687 O O . GLY A 1 88 ? 10.435 -5.982 -7.092 1.00 90.69 88 GLY A O 1
ATOM 688 N N . VAL A 1 89 ? 12.443 -6.806 -7.697 1.00 92.12 89 VAL A N 1
ATOM 689 C CA . VAL A 1 89 ? 11.912 -7.734 -8.697 1.00 92.12 89 VAL A CA 1
ATOM 690 C C . VAL A 1 89 ? 11.324 -8.964 -8.015 1.00 92.12 89 VAL A C 1
ATOM 692 O O . VAL A 1 89 ? 12.031 -9.673 -7.305 1.00 92.12 89 VAL A O 1
ATOM 695 N N . GLN A 1 90 ? 10.061 -9.248 -8.325 1.00 91.75 90 GLN A N 1
ATOM 696 C CA . GLN A 1 90 ? 9.322 -10.460 -7.993 1.00 91.75 90 GLN A CA 1
ATOM 697 C C . GLN A 1 90 ? 9.242 -11.354 -9.239 1.00 91.75 90 GLN A C 1
ATOM 699 O O . GLN A 1 90 ? 8.415 -11.112 -10.129 1.00 91.75 90 GLN A O 1
ATOM 704 N N . PRO A 1 91 ? 10.116 -12.375 -9.348 1.00 89.75 91 PRO A N 1
ATOM 705 C CA . PRO A 1 91 ? 10.113 -13.284 -10.483 1.00 89.75 91 PRO A CA 1
ATOM 706 C C . PRO A 1 91 ? 8.852 -14.143 -10.474 1.00 89.75 91 PRO A C 1
ATOM 708 O O . PRO A 1 91 ? 8.471 -14.689 -9.439 1.00 89.75 91 PRO A O 1
ATOM 711 N N . ASN A 1 92 ? 8.251 -14.325 -11.645 1.00 89.38 92 ASN A N 1
ATOM 712 C CA . ASN A 1 92 ? 7.095 -15.194 -11.821 1.00 89.38 92 ASN A CA 1
ATOM 713 C C . ASN A 1 92 ? 7.452 -16.310 -12.810 1.00 89.38 92 ASN A C 1
ATOM 715 O O . ASN A 1 92 ? 7.247 -16.196 -14.019 1.00 89.38 92 ASN A O 1
ATOM 719 N N . LYS A 1 93 ? 8.085 -17.372 -12.296 1.00 87.06 93 LYS A N 1
ATOM 720 C CA . LYS A 1 93 ? 8.564 -18.485 -13.127 1.00 87.06 93 LYS A CA 1
ATOM 721 C C . LYS A 1 93 ? 7.391 -19.151 -13.849 1.00 87.06 93 LYS A C 1
ATOM 723 O O . LYS A 1 93 ? 6.400 -19.507 -13.223 1.00 87.06 93 LYS A O 1
ATOM 728 N N . GLY A 1 94 ? 7.530 -19.342 -15.159 1.00 88.81 94 GLY A N 1
ATOM 729 C CA . GLY A 1 94 ? 6.482 -19.904 -16.018 1.00 88.81 94 GLY A CA 1
ATOM 730 C C . GLY A 1 94 ? 5.535 -18.864 -16.628 1.00 88.81 94 GLY A C 1
ATOM 731 O O . GLY A 1 94 ? 4.792 -19.204 -17.544 1.00 88.81 94 GLY A O 1
ATOM 732 N N . ALA A 1 95 ? 5.592 -17.602 -16.191 1.00 91.88 95 ALA A N 1
ATOM 733 C CA . ALA A 1 95 ? 4.886 -16.494 -16.826 1.00 91.88 95 ALA A CA 1
ATOM 734 C C . ALA A 1 95 ? 5.823 -15.690 -17.752 1.00 91.88 95 ALA A C 1
ATOM 736 O O . ALA A 1 95 ? 7.039 -15.664 -17.536 1.00 91.88 95 ALA A O 1
ATOM 737 N N . PRO A 1 96 ? 5.281 -14.981 -18.762 1.00 93.19 96 PRO A N 1
ATOM 738 C CA . PRO A 1 96 ? 6.078 -14.131 -19.651 1.00 93.19 96 PRO A CA 1
ATOM 739 C C . PRO A 1 96 ? 6.596 -12.842 -18.988 1.00 93.19 96 PRO A C 1
ATOM 741 O O . PRO A 1 96 ? 7.429 -12.153 -19.576 1.00 93.19 96 PRO A O 1
ATOM 744 N N . TYR A 1 97 ? 6.133 -12.520 -17.775 1.00 93.44 97 TYR A N 1
ATOM 745 C CA . TYR A 1 97 ? 6.526 -11.321 -17.035 1.00 93.44 97 TYR A CA 1
ATOM 746 C C . TYR A 1 97 ? 6.769 -11.621 -15.557 1.00 93.44 97 TYR A C 1
ATOM 748 O O . TYR A 1 97 ? 5.985 -12.343 -14.941 1.00 93.44 97 TYR A O 1
ATOM 756 N N . GLY A 1 98 ? 7.781 -10.977 -14.977 1.00 93.69 98 GLY A N 1
ATOM 757 C CA . GLY A 1 98 ? 7.852 -10.694 -13.544 1.00 93.69 98 GLY A CA 1
ATOM 758 C C . GLY A 1 98 ? 7.250 -9.326 -13.212 1.00 93.69 98 GLY A C 1
ATOM 759 O O . GLY A 1 98 ? 6.748 -8.610 -14.084 1.00 93.69 98 GLY A O 1
ATOM 760 N N . VAL A 1 99 ? 7.310 -8.951 -11.937 1.00 93.75 99 VAL A N 1
ATOM 761 C CA . VAL A 1 99 ? 6.782 -7.673 -11.440 1.00 93.75 99 VAL A CA 1
ATOM 762 C C . VAL A 1 99 ? 7.852 -6.973 -10.612 1.00 93.75 99 VAL A C 1
ATOM 764 O O . VAL A 1 99 ? 8.418 -7.584 -9.718 1.00 93.75 99 VAL A O 1
ATOM 767 N N . ILE A 1 100 ? 8.103 -5.691 -10.854 1.00 93.75 100 ILE A N 1
ATOM 768 C CA . ILE A 1 100 ? 8.848 -4.839 -9.923 1.00 93.75 100 ILE A CA 1
ATOM 769 C C . ILE A 1 100 ? 7.849 -4.147 -9.006 1.00 93.75 100 ILE A C 1
ATOM 771 O O . ILE A 1 100 ? 6.959 -3.440 -9.487 1.00 93.75 100 ILE A O 1
ATOM 775 N N . LEU A 1 101 ? 8.014 -4.358 -7.703 1.00 94.31 101 LEU A N 1
ATOM 776 C CA . LEU A 1 101 ? 7.242 -3.696 -6.659 1.00 94.31 101 LEU A CA 1
ATOM 777 C C . LEU A 1 101 ? 8.112 -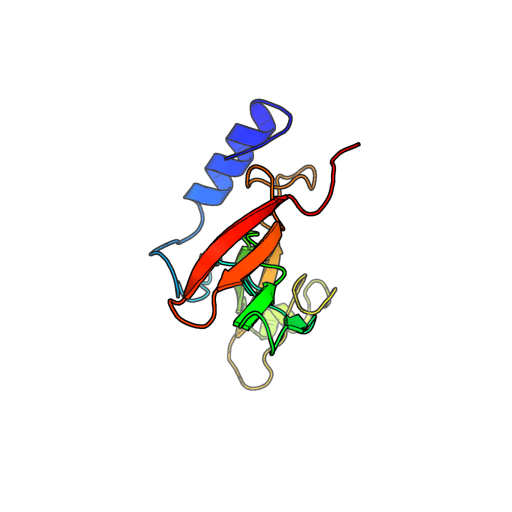2.661 -5.968 1.00 94.31 101 LEU A C 1
ATOM 779 O O . LEU A 1 101 ? 9.237 -2.962 -5.578 1.00 94.31 101 LEU A O 1
ATOM 783 N N . GLU A 1 102 ? 7.595 -1.451 -5.802 1.00 93.12 102 GLU A N 1
ATOM 784 C CA . GLU A 1 102 ? 8.271 -0.403 -5.044 1.00 93.12 102 GLU A CA 1
ATOM 785 C C . GLU A 1 102 ? 7.232 0.464 -4.326 1.00 93.12 102 GLU A C 1
ATOM 787 O O . GLU A 1 102 ? 6.170 0.745 -4.897 1.00 93.12 102 GLU A O 1
ATOM 792 N N . PRO A 1 103 ? 7.503 0.931 -3.097 1.00 93.12 103 PRO A N 1
ATOM 793 C CA . PRO A 1 103 ? 6.673 1.960 -2.491 1.00 93.12 103 PRO A CA 1
ATOM 794 C C . PRO A 1 103 ? 6.704 3.230 -3.356 1.00 93.12 103 PRO A C 1
ATOM 796 O O . PRO A 1 103 ? 7.704 3.526 -4.015 1.00 93.12 103 PRO A O 1
ATOM 799 N N . LEU A 1 104 ? 5.617 4.004 -3.366 1.00 93.44 104 LEU A N 1
ATOM 800 C CA . LEU A 1 104 ? 5.565 5.250 -4.132 1.00 93.44 104 LEU A CA 1
ATOM 801 C C . LEU A 1 104 ? 6.373 6.343 -3.413 1.00 93.44 104 LEU A C 1
ATOM 803 O O . LEU A 1 104 ? 5.847 7.072 -2.563 1.00 93.44 104 LEU A O 1
ATOM 807 N N . LEU A 1 105 ? 7.659 6.427 -3.748 1.00 92.19 105 LEU A N 1
ATOM 808 C CA . LEU A 1 105 ? 8.633 7.351 -3.169 1.00 92.19 105 LEU A CA 1
ATOM 809 C C . LEU A 1 105 ? 9.118 8.368 -4.212 1.00 92.19 105 LEU A C 1
ATOM 811 O O . LEU A 1 105 ? 9.198 8.070 -5.405 1.00 92.19 105 LEU A O 1
ATOM 815 N N . SER A 1 106 ? 9.489 9.563 -3.756 1.00 90.88 106 SER A N 1
ATOM 816 C CA . SER A 1 106 ? 10.202 10.548 -4.564 1.00 90.88 106 SER A CA 1
ATOM 817 C C . SER A 1 106 ? 11.614 10.039 -4.898 1.00 90.88 106 SER A C 1
ATOM 819 O O . SER A 1 106 ? 12.106 9.108 -4.253 1.00 90.88 106 SER A O 1
ATOM 821 N N . PRO A 1 107 ? 12.326 10.666 -5.852 1.00 87.50 107 PRO A N 1
ATOM 822 C CA . PRO A 1 107 ? 13.727 10.338 -6.130 1.00 87.50 107 PRO A CA 1
ATOM 823 C C . PRO A 1 107 ? 14.657 10.435 -4.908 1.00 87.50 107 PRO A C 1
ATOM 825 O O . PRO A 1 107 ? 15.720 9.824 -4.900 1.00 87.50 107 PRO A O 1
ATOM 828 N N . MET A 1 108 ? 14.259 11.177 -3.867 1.00 87.56 108 MET A N 1
ATOM 829 C CA . MET A 1 108 ? 14.986 11.285 -2.597 1.00 87.56 108 MET A CA 1
ATOM 830 C C . MET A 1 108 ? 14.649 10.159 -1.601 1.00 87.56 108 MET A C 1
ATOM 832 O O . MET A 1 108 ? 15.116 10.190 -0.466 1.00 87.56 108 MET A O 1
ATOM 836 N N . GLY A 1 109 ? 13.824 9.180 -1.989 1.00 87.75 109 GLY A N 1
ATOM 837 C CA . GLY A 1 109 ? 13.410 8.062 -1.134 1.00 87.75 109 GLY A CA 1
ATOM 838 C C . GLY A 1 109 ? 12.321 8.415 -0.116 1.00 87.75 109 GLY A C 1
ATOM 839 O O . GLY A 1 109 ? 12.042 7.632 0.788 1.00 87.75 109 GLY A O 1
ATOM 840 N N . LEU A 1 110 ? 11.691 9.584 -0.241 1.00 88.81 110 LEU A N 1
ATOM 841 C CA . LEU A 1 110 ? 10.640 10.038 0.669 1.00 88.81 110 LEU A CA 1
ATOM 842 C C . LEU A 1 110 ? 9.257 9.654 0.137 1.00 88.81 110 LEU A C 1
ATOM 844 O O . LEU A 1 110 ? 9.021 9.810 -1.058 1.00 88.81 110 LEU A O 1
ATOM 848 N N . PRO A 1 111 ? 8.308 9.204 0.977 1.00 89.00 111 PRO A N 1
ATOM 849 C CA . PRO A 1 111 ? 6.964 8.884 0.506 1.00 89.00 111 PRO A CA 1
ATOM 850 C C . PRO A 1 111 ? 6.293 10.020 -0.280 1.00 89.00 111 PRO A C 1
ATOM 852 O O . PRO A 1 111 ? 6.319 11.179 0.115 1.00 89.00 111 PRO A O 1
ATOM 855 N N . CYS A 1 112 ? 5.628 9.688 -1.384 1.00 92.25 112 CYS A N 1
ATOM 856 C CA . CYS A 1 112 ? 4.806 10.643 -2.135 1.00 92.25 112 CYS A CA 1
ATOM 857 C C . CYS A 1 112 ? 3.387 10.778 -1.564 1.00 92.25 112 CYS A C 1
ATOM 859 O O . CYS A 1 112 ? 2.642 11.707 -1.898 1.00 92.25 112 CYS A O 1
ATOM 861 N N . GLN A 1 113 ? 2.971 9.844 -0.709 1.00 90.88 113 GLN A N 1
ATOM 862 C CA . GLN A 1 113 ? 1.702 9.896 0.008 1.00 90.88 113 GLN A CA 1
ATOM 863 C C . GLN A 1 113 ? 1.880 10.633 1.340 1.00 90.88 113 GLN A C 1
ATOM 865 O O . GLN A 1 113 ? 2.845 10.390 2.059 1.00 90.88 113 GLN A O 1
ATOM 870 N N . ALA A 1 114 ? 0.935 11.509 1.690 1.00 89.00 114 ALA A N 1
ATOM 871 C CA . ALA A 1 114 ? 0.971 12.211 2.972 1.00 89.00 114 ALA A CA 1
ATOM 872 C C . ALA A 1 114 ? 0.765 11.238 4.145 1.00 89.00 114 ALA A C 1
ATOM 874 O O . ALA A 1 114 ? -0.086 10.353 4.026 1.00 89.00 114 ALA A O 1
ATOM 875 N N . PRO A 1 115 ? 1.490 11.407 5.268 1.00 87.69 115 PRO A N 1
ATOM 876 C CA . PRO A 1 115 ? 1.252 10.619 6.472 1.00 87.69 115 PRO A CA 1
ATOM 877 C C . PRO A 1 115 ? -0.136 10.921 7.079 1.00 87.69 115 PRO A C 1
ATOM 879 O O . PRO A 1 115 ? -0.685 12.010 6.906 1.00 87.69 115 PRO A O 1
ATOM 882 N N . ALA A 1 116 ? -0.733 10.013 7.854 1.00 89.06 116 ALA A N 1
ATOM 883 C CA . ALA A 1 116 ? -0.159 8.755 8.338 1.00 89.06 116 ALA A CA 1
ATOM 884 C C . ALA A 1 116 ? -0.331 7.592 7.349 1.00 89.06 116 ALA A C 1
ATOM 886 O O . ALA A 1 116 ? -1.321 7.524 6.627 1.00 89.06 116 ALA A O 1
ATOM 887 N N . TRP A 1 117 ? 0.633 6.669 7.358 1.00 88.75 117 TRP A N 1
ATOM 888 C CA . TRP A 1 117 ? 0.607 5.449 6.538 1.00 88.75 117 TRP A CA 1
ATOM 889 C C . TRP A 1 117 ? 0.135 4.217 7.311 1.00 88.75 117 TRP A C 1
ATOM 891 O O . TRP A 1 117 ? -0.124 3.189 6.701 1.00 88.75 117 TRP A O 1
ATOM 901 N N . GLY A 1 118 ? 0.001 4.318 8.633 1.00 91.81 118 GLY A N 1
ATOM 902 C CA . GLY A 1 118 ? -0.458 3.244 9.502 1.00 91.81 118 GLY A CA 1
ATOM 903 C C . GLY A 1 118 ? -1.244 3.796 10.683 1.00 91.81 118 GLY A C 1
ATOM 904 O O . GLY A 1 118 ? -1.021 4.926 11.133 1.00 91.81 118 GLY A O 1
ATOM 905 N N . TYR A 1 119 ? -2.185 2.999 11.174 1.00 93.38 119 TYR A N 1
ATOM 906 C CA . TYR A 1 119 ? -3.054 3.350 12.289 1.00 93.38 119 TYR A CA 1
ATOM 907 C C . TYR A 1 119 ? -3.204 2.171 13.247 1.00 93.38 119 TYR A C 1
ATOM 909 O O . TYR A 1 119 ? -2.958 1.027 12.880 1.00 93.38 119 TYR A O 1
ATOM 917 N N . VAL A 1 120 ? -3.646 2.461 14.465 1.00 94.38 120 VAL A N 1
ATOM 918 C CA . VAL A 1 120 ? -4.308 1.497 15.344 1.00 94.38 120 VAL A CA 1
ATOM 919 C C . VAL A 1 120 ? -5.774 1.905 15.397 1.00 94.38 120 VAL A C 1
ATOM 921 O O . VAL A 1 120 ? -6.078 3.080 15.605 1.00 94.38 120 VAL A O 1
ATOM 924 N N . ALA A 1 121 ? -6.687 0.969 15.177 1.00 95.88 121 ALA A N 1
ATOM 925 C CA . ALA A 1 121 ? -8.119 1.226 15.194 1.00 95.88 121 ALA A CA 1
ATOM 926 C C . ALA A 1 121 ? -8.850 0.200 16.058 1.00 95.88 121 ALA A C 1
ATOM 928 O O . ALA A 1 121 ? -8.418 -0.944 16.169 1.00 95.88 121 ALA A O 1
ATOM 929 N N . ALA A 1 122 ? -9.961 0.622 16.653 1.00 97.31 122 ALA A N 1
ATOM 930 C CA . ALA A 1 122 ? -10.903 -0.245 17.341 1.00 97.31 122 ALA A CA 1
ATOM 931 C C . ALA A 1 122 ? -12.220 -0.261 16.561 1.00 97.31 122 ALA A C 1
ATOM 933 O O . ALA A 1 122 ? -12.756 0.798 16.217 1.00 97.31 122 ALA A O 1
ATOM 934 N N . VAL A 1 123 ? -12.731 -1.456 16.290 1.00 97.75 123 VAL A N 1
ATOM 935 C CA . VAL A 1 123 ? -13.969 -1.699 15.548 1.00 97.75 123 VAL A CA 1
ATOM 936 C C . VAL A 1 123 ? -14.933 -2.461 16.446 1.00 97.75 123 VAL A C 1
ATOM 938 O O . VAL A 1 123 ? -14.570 -3.488 17.016 1.00 97.75 123 VAL A O 1
ATOM 941 N N . ASP A 1 124 ? -16.155 -1.961 16.566 1.00 98.06 124 ASP A N 1
ATOM 942 C CA . ASP A 1 124 ? -17.255 -2.663 17.222 1.00 98.06 124 ASP A CA 1
ATOM 943 C C . ASP A 1 124 ? -17.751 -3.789 16.302 1.00 98.06 124 ASP A C 1
ATOM 945 O O . ASP A 1 124 ? -18.202 -3.545 15.183 1.00 98.06 124 ASP A O 1
ATOM 949 N N . LEU A 1 125 ? -17.651 -5.035 16.758 1.00 97.81 125 LEU A N 1
ATOM 950 C CA . LEU A 1 125 ? -18.002 -6.226 15.984 1.00 97.81 125 LEU A CA 1
ATOM 951 C C . LEU A 1 125 ? -19.516 -6.424 15.836 1.00 97.81 125 LEU A C 1
ATOM 953 O O . LEU A 1 125 ? -19.944 -7.150 14.940 1.00 97.81 125 LEU A O 1
ATOM 957 N N . THR A 1 126 ? -20.336 -5.766 16.658 1.00 97.81 126 THR A N 1
ATOM 958 C CA . THR A 1 126 ? -21.802 -5.892 16.599 1.00 97.81 126 THR A CA 1
ATOM 959 C C . THR A 1 126 ? -22.410 -5.103 15.442 1.00 97.81 126 THR A C 1
ATOM 961 O O . THR A 1 126 ? -23.450 -5.481 14.904 1.00 97.81 126 THR A O 1
ATOM 964 N N . ASN A 1 127 ? -21.758 -4.007 15.045 1.00 97.50 127 ASN A N 1
ATOM 965 C CA . ASN A 1 127 ? -22.249 -3.083 14.019 1.00 97.50 127 ASN A CA 1
ATOM 966 C C . ASN A 1 127 ? -21.189 -2.678 12.981 1.00 97.50 127 ASN A C 1
ATOM 968 O O . ASN A 1 127 ? -21.491 -1.891 12.084 1.00 97.50 127 ASN A O 1
ATOM 972 N N . GLN A 1 128 ? -19.972 -3.218 13.092 1.00 96.06 128 GLN A N 1
ATOM 973 C CA . GLN A 1 128 ? -18.841 -3.029 12.177 1.00 96.06 128 GLN A CA 1
ATOM 974 C C . GLN A 1 128 ? -18.352 -1.575 12.073 1.00 96.06 128 GLN A C 1
ATOM 976 O O . GLN A 1 128 ? -17.680 -1.208 11.107 1.00 96.06 128 GLN A O 1
ATOM 981 N N . LYS A 1 129 ? -18.669 -0.722 13.054 1.00 97.88 129 LYS A N 1
ATOM 982 C CA . LYS A 1 129 ? -18.221 0.674 13.061 1.00 97.88 129 LYS A CA 1
ATOM 983 C C . LYS A 1 129 ? -16.864 0.809 13.731 1.00 97.88 129 LYS A C 1
ATOM 985 O O . LYS A 1 129 ? -16.629 0.284 14.816 1.00 97.88 129 LYS A O 1
ATOM 990 N N . THR A 1 130 ? -15.993 1.605 13.123 1.00 97.25 130 THR A N 1
ATOM 991 C CA . THR A 1 130 ? -14.775 2.084 13.777 1.00 97.25 130 THR A CA 1
ATOM 992 C C . THR A 1 130 ? -15.155 3.054 14.894 1.00 97.25 130 THR A C 1
ATOM 994 O O . THR A 1 130 ? -15.666 4.140 14.627 1.00 97.25 130 THR A O 1
ATOM 997 N N . ILE A 1 131 ? -14.912 2.663 16.142 1.00 97.62 131 ILE A N 1
ATOM 998 C CA . ILE A 1 131 ? -15.232 3.457 17.340 1.00 97.62 131 ILE A CA 1
ATOM 999 C C . ILE A 1 131 ? -14.045 4.298 17.816 1.00 97.62 131 ILE A C 1
ATOM 1001 O O . ILE A 1 131 ? -14.219 5.265 18.554 1.00 97.62 131 ILE A O 1
ATOM 1005 N N . TRP A 1 132 ? -12.833 3.947 17.384 1.00 96.56 132 TRP A N 1
ATOM 1006 C CA . TRP A 1 132 ? -11.616 4.687 17.692 1.00 96.56 132 TRP A CA 1
ATOM 1007 C C . TRP A 1 132 ? -10.552 4.444 16.621 1.00 96.56 132 TRP A C 1
ATOM 1009 O O . TRP A 1 132 ? -10.456 3.346 16.075 1.00 96.56 132 TRP A O 1
ATOM 1019 N N . MET A 1 133 ? -9.742 5.459 16.322 1.00 95.69 133 MET A N 1
ATOM 1020 C CA . MET A 1 133 ? -8.622 5.350 15.388 1.00 95.69 133 MET A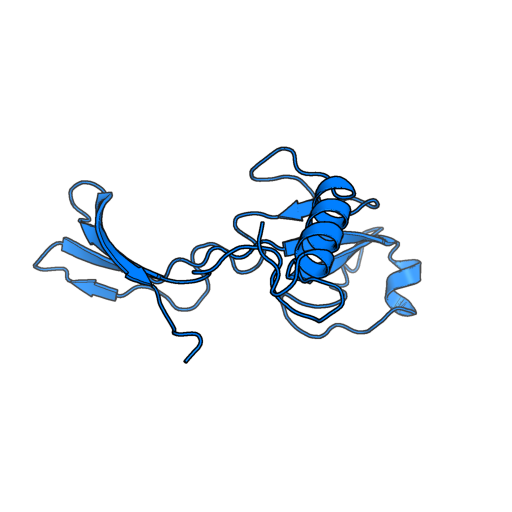 CA 1
ATOM 1021 C C . MET A 1 133 ? -7.524 6.344 15.755 1.00 95.69 133 MET A C 1
ATOM 1023 O O . MET A 1 133 ? -7.788 7.528 15.971 1.00 95.69 133 MET A O 1
ATOM 1027 N N . HIS A 1 134 ? -6.283 5.874 15.786 1.00 94.31 134 HIS A N 1
ATOM 1028 C CA . HIS A 1 134 ? -5.111 6.674 16.108 1.00 94.31 134 HIS A CA 1
ATOM 1029 C C . HIS A 1 134 ? -3.970 6.386 15.143 1.00 94.31 134 HIS A C 1
ATOM 1031 O O . HIS A 1 134 ? -3.821 5.267 14.661 1.00 94.31 134 HIS A O 1
ATOM 1037 N N . LYS A 1 135 ? -3.164 7.405 14.840 1.00 93.31 135 LYS A N 1
ATOM 1038 C CA . LYS A 1 135 ? -2.006 7.260 13.950 1.00 93.31 135 LYS A CA 1
ATOM 1039 C C . LYS A 1 135 ? -0.965 6.374 14.633 1.00 93.31 135 LYS A C 1
ATOM 1041 O O . LYS A 1 135 ? -0.643 6.606 15.794 1.00 93.31 135 LYS A O 1
ATOM 1046 N N . ASN A 1 136 ? -0.450 5.378 13.922 1.00 87.25 136 ASN A N 1
ATOM 1047 C CA . ASN A 1 136 ? 0.603 4.513 14.436 1.00 87.25 136 ASN A CA 1
ATOM 1048 C C . ASN A 1 136 ? 1.964 5.045 13.967 1.00 87.25 136 ASN A C 1
ATOM 1050 O O . ASN A 1 136 ? 2.242 5.058 12.768 1.00 87.25 136 ASN A O 1
ATOM 1054 N N . GLY A 1 137 ? 2.783 5.506 14.912 1.00 77.81 137 GLY A N 1
ATOM 1055 C CA . GLY A 1 137 ? 4.101 6.092 14.660 1.00 77.81 137 GLY A CA 1
ATOM 1056 C C . GLY A 1 137 ? 4.137 7.626 14.661 1.00 77.81 137 GLY A C 1
ATOM 1057 O O . GLY A 1 137 ? 3.129 8.316 14.487 1.00 77.81 137 GLY A O 1
ATOM 1058 N N . THR A 1 138 ? 5.341 8.162 14.855 1.00 61.19 138 THR A N 1
ATOM 1059 C CA . THR A 1 138 ? 5.656 9.595 14.805 1.00 61.19 138 THR A CA 1
ATOM 1060 C C . THR A 1 138 ? 6.849 9.829 13.884 1.00 61.19 138 THR A C 1
ATOM 1062 O O . THR A 1 138 ? 7.701 8.964 13.741 1.00 61.19 138 THR A O 1
ATOM 1065 N N . VAL A 1 139 ? 6.937 11.015 13.279 1.00 56.34 139 VAL A N 1
ATOM 1066 C CA . VAL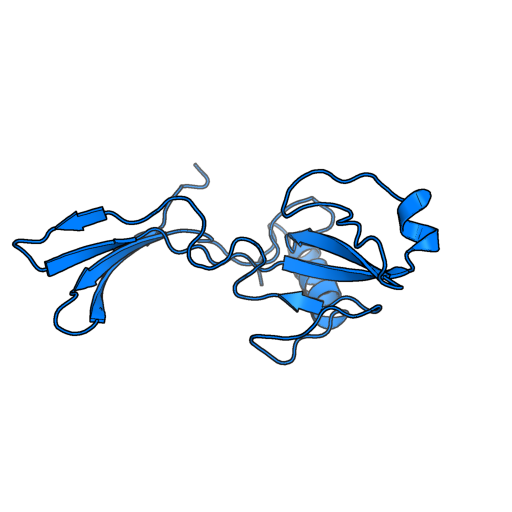 A 1 139 ? 8.153 11.490 12.577 1.00 56.34 139 VAL A CA 1
ATOM 1067 C C . VAL A 1 139 ? 9.155 12.150 13.539 1.00 56.34 139 VAL A C 1
ATOM 1069 O O . VAL A 1 139 ? 10.037 12.884 13.105 1.00 56.34 139 VAL A O 1
ATOM 1072 N N . ARG A 1 140 ? 8.955 11.957 14.846 1.00 48.41 140 ARG A N 1
ATOM 1073 C CA . ARG A 1 140 ? 9.774 12.508 15.926 1.00 48.41 140 ARG A CA 1
ATOM 1074 C C . ARG A 1 140 ? 10.679 11.421 16.471 1.00 48.41 140 ARG A C 1
ATOM 1076 O O . ARG A 1 140 ? 10.165 10.282 16.547 1.00 48.41 140 ARG A O 1
#

pLDDT: mean 90.59, std 7.97, range [48.41, 98.38]

Secondary structure (DSSP, 8-state):
---SSHHHHHHHHHHHHHSB--STTPPPBSS-EEESS-TT-SS-TT--EEETTTTEEEE--B---EEEEEEEHHHHTTSPPB-SSSSEEE--TTSSEEEEEEE-B-TTS-BSSPSP-BEEEEEETTT--EEEEEE-----

InterPro domains:
  IPR002372 Pyrrolo-quinoline quinone repeat domain [PF01011] (1-139)
  IPR011047 Quinoprotein alcohol dehydrogenase-like superfamily [SSF50998] (12-138)

Organism: Pseudomonas syringae pv. maculicola (NCBI:txid59511)